Protein AF-A0A9X1LRB8-F1 (afdb_monomer_lite)

InterPro domains:
  IPR032716 Biotin-dependent acetyl-/propionyl-coenzyme A carboxylase epsilon subunit [PF13822] (8-63)

Radius of gyration: 30.95 Å; chains: 1; bounding box: 52×34×82 Å

Foldseek 3Di:
DDCPPDDDDDDDPDDDDDPVRVVVVCVVVVVVVVVVVVVPDDPDPDQDPCNVPPDPDDDPDDPVDDPPPPDD

Structure (mmCIF, N/CA/C/O backbone):
data_AF-A0A9X1LRB8-F1
#
_entry.id   AF-A0A9X1LRB8-F1
#
loop_
_atom_site.group_PDB
_atom_site.id
_atom_site.type_symbol
_atom_site.label_atom_id
_atom_site.label_alt_id
_atom_site.label_comp_id
_atom_site.label_asym_id
_atom_site.label_entity_id
_atom_site.label_seq_id
_atom_site.pdbx_PDB_ins_code
_atom_site.Cartn_x
_atom_site.Cartn_y
_atom_site.Cartn_z
_atom_site.occupancy
_atom_site.B_iso_or_equiv
_atom_site.auth_seq_id
_atom_site.auth_comp_id
_atom_site.auth_asym_id
_atom_site.auth_atom_id
_atom_site.pdbx_PDB_model_num
ATOM 1 N N . MET A 1 1 ? -2.070 8.873 -14.581 1.00 43.09 1 MET A N 1
ATOM 2 C CA . MET A 1 1 ? -2.790 7.930 -13.708 1.00 43.09 1 MET A CA 1
ATOM 3 C C . MET A 1 1 ? -2.191 8.109 -12.327 1.00 43.09 1 MET A C 1
ATOM 5 O O . MET A 1 1 ? -1.186 7.487 -12.024 1.00 43.09 1 MET A O 1
ATOM 9 N N . THR A 1 2 ? -2.661 9.119 -11.598 1.00 46.91 2 THR A N 1
ATOM 10 C CA . THR A 1 2 ? -2.244 9.384 -10.217 1.00 46.91 2 THR A CA 1
ATOM 11 C C . THR A 1 2 ? -2.798 8.262 -9.358 1.00 46.91 2 THR A C 1
ATOM 13 O O . THR A 1 2 ? -4.003 8.028 -9.383 1.00 46.91 2 THR A O 1
ATOM 16 N N . ASP A 1 3 ? -1.911 7.535 -8.690 1.00 54.72 3 ASP A N 1
ATOM 17 C CA . ASP A 1 3 ? -2.283 6.525 -7.709 1.00 54.72 3 ASP A CA 1
ATOM 18 C C . ASP A 1 3 ? -2.828 7.284 -6.494 1.00 54.72 3 ASP A C 1
ATOM 20 O O . ASP A 1 3 ? -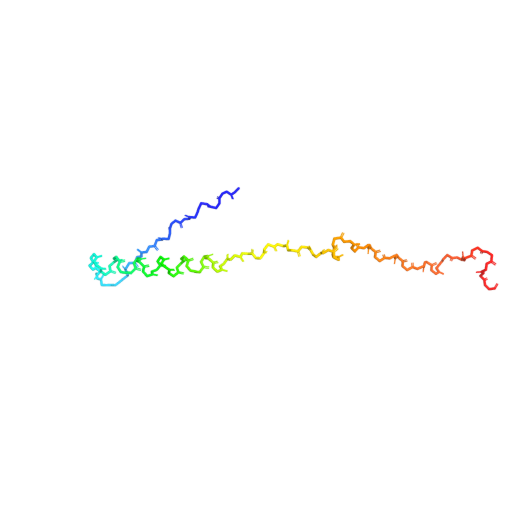2.082 7.835 -5.686 1.00 54.72 3 ASP A O 1
ATOM 24 N N . GLU A 1 4 ? -4.142 7.479 -6.462 1.00 56.16 4 GLU A N 1
ATOM 25 C CA . GLU A 1 4 ? -4.827 8.047 -5.311 1.00 56.16 4 GLU A CA 1
ATOM 26 C C . GLU A 1 4 ? -4.819 6.939 -4.257 1.00 56.16 4 GLU A C 1
ATOM 28 O O . GLU A 1 4 ? -5.665 6.047 -4.278 1.00 56.16 4 GLU A O 1
ATOM 33 N N . HIS A 1 5 ? -3.773 6.912 -3.425 1.00 59.06 5 HIS A N 1
ATOM 34 C CA . HIS A 1 5 ? -3.616 5.909 -2.378 1.00 59.06 5 HIS A CA 1
ATOM 35 C C . HIS A 1 5 ? -4.847 5.958 -1.470 1.00 59.06 5 HIS A C 1
ATOM 37 O O . HIS A 1 5 ? -4.962 6.835 -0.611 1.00 59.06 5 HIS A O 1
ATOM 43 N N . ALA A 1 6 ? -5.788 5.037 -1.691 1.00 65.56 6 ALA A N 1
ATOM 44 C CA . ALA A 1 6 ? -6.948 4.870 -0.838 1.00 65.56 6 ALA A CA 1
ATOM 45 C C . ALA A 1 6 ? -6.436 4.715 0.596 1.00 65.56 6 ALA A C 1
ATOM 47 O O . ALA A 1 6 ? -5.648 3.810 0.878 1.00 65.56 6 ALA A O 1
ATOM 48 N N . SER A 1 7 ? -6.816 5.641 1.479 1.00 67.81 7 SER A N 1
ATOM 49 C CA . SER A 1 7 ? -6.397 5.561 2.875 1.00 67.81 7 SER A CA 1
ATOM 50 C C . SER A 1 7 ? -6.871 4.222 3.451 1.00 67.81 7 SER A C 1
ATOM 52 O O . SER A 1 7 ? -8.029 3.856 3.234 1.00 67.81 7 SER A O 1
ATOM 54 N N . PRO A 1 8 ? -5.994 3.463 4.128 1.00 73.56 8 PRO A N 1
ATOM 55 C CA . PRO A 1 8 ? -6.350 2.146 4.633 1.00 73.56 8 PRO A CA 1
ATOM 56 C C . PRO A 1 8 ? -7.477 2.253 5.671 1.00 73.56 8 PRO A C 1
ATOM 58 O O . PRO A 1 8 ? -7.374 3.024 6.624 1.00 73.56 8 PRO A O 1
ATOM 61 N N . ASP A 1 9 ? -8.549 1.476 5.481 1.00 84.88 9 ASP A N 1
ATOM 62 C CA . ASP A 1 9 ? -9.659 1.362 6.436 1.00 84.88 9 ASP A CA 1
ATOM 63 C C . ASP A 1 9 ? -9.337 0.317 7.514 1.00 84.88 9 ASP A C 1
ATOM 65 O O . ASP A 1 9 ? -8.821 -0.766 7.217 1.00 84.88 9 ASP A O 1
ATOM 69 N N . LEU A 1 10 ? -9.645 0.632 8.773 1.00 84.50 10 LEU A N 1
ATOM 70 C CA . LEU A 1 10 ? -9.289 -0.188 9.931 1.00 84.50 10 LEU A CA 1
ATOM 71 C C . LEU A 1 10 ? -10.526 -0.402 10.807 1.00 84.50 10 LEU A C 1
ATOM 73 O O . LEU A 1 10 ? -11.080 0.533 11.381 1.00 84.50 10 LEU A O 1
ATOM 77 N N . ARG A 1 11 ? -10.964 -1.663 10.923 1.00 90.94 11 ARG A N 1
ATOM 78 C CA . ARG A 1 11 ? -12.201 -2.037 11.624 1.00 90.94 11 ARG A CA 1
ATOM 79 C C . ARG A 1 11 ? -11.951 -3.046 12.739 1.00 90.94 11 ARG A C 1
ATOM 81 O O . ARG A 1 11 ? -11.450 -4.143 12.497 1.00 90.94 11 ARG A O 1
ATOM 88 N N . ILE A 1 12 ? -12.408 -2.719 13.947 1.00 91.00 12 ILE A N 1
ATOM 89 C CA . ILE A 1 12 ? -12.412 -3.638 15.092 1.00 91.00 12 ILE A CA 1
ATOM 90 C C . ILE A 1 12 ? -13.613 -4.582 14.963 1.00 91.00 12 ILE A C 1
ATOM 92 O O . ILE A 1 12 ? -14.765 -4.156 14.979 1.00 91.00 12 ILE A O 1
ATOM 96 N N . VAL A 1 13 ? -13.351 -5.881 14.810 1.00 94.75 13 VAL A N 1
ATOM 97 C CA . VAL A 1 13 ? -14.395 -6.903 14.585 1.00 94.75 13 VAL A CA 1
ATOM 98 C C . VAL A 1 13 ? -14.917 -7.548 15.872 1.00 94.75 13 VAL A C 1
ATOM 100 O O . VAL A 1 13 ? -15.947 -8.219 15.850 1.00 94.75 13 VAL A O 1
ATOM 103 N N . ARG A 1 14 ? -14.206 -7.380 16.992 1.00 93.62 14 ARG A N 1
ATOM 104 C CA . ARG A 1 14 ? -14.561 -7.938 18.302 1.00 93.62 14 ARG A CA 1
ATOM 105 C C . ARG A 1 14 ? -13.991 -7.063 19.418 1.00 93.62 14 ARG A C 1
ATOM 107 O O . ARG A 1 14 ? -12.842 -6.648 19.329 1.00 93.62 14 ARG A O 1
ATOM 114 N N . GLY A 1 15 ? -14.764 -6.895 20.493 1.00 93.31 15 GLY A N 1
ATOM 115 C CA . GLY A 1 15 ? -14.382 -6.069 21.640 1.00 93.31 15 GLY A CA 1
ATOM 116 C C . GLY A 1 15 ? -14.526 -4.574 21.355 1.00 93.31 15 GLY A C 1
ATOM 117 O O . GLY A 1 15 ? -15.043 -4.180 20.311 1.00 93.31 15 GLY A O 1
ATOM 118 N N . SER A 1 16 ? -14.074 -3.755 22.299 1.00 91.50 16 SER A N 1
ATOM 119 C CA . SER A 1 16 ? -13.972 -2.301 22.166 1.00 91.50 16 SER A CA 1
ATOM 120 C C . SER A 1 16 ? -12.559 -1.883 22.548 1.00 91.50 16 SER A C 1
ATOM 122 O O . SER A 1 16 ? -12.078 -2.328 23.588 1.00 91.50 16 SER A O 1
ATOM 124 N N . ALA A 1 17 ? -11.924 -1.042 21.736 1.00 91.25 17 ALA A N 1
ATOM 125 C CA . ALA A 1 17 ? -10.685 -0.375 22.117 1.00 91.25 17 ALA A CA 1
ATOM 126 C C . ALA A 1 17 ? -11.020 0.968 22.761 1.00 91.25 17 ALA A C 1
ATOM 128 O O . ALA A 1 17 ? -11.924 1.669 22.296 1.00 91.25 17 ALA A O 1
ATOM 129 N N . ASN A 1 18 ? -10.296 1.320 23.817 1.00 96.25 18 ASN A N 1
ATOM 130 C CA . ASN A 1 18 ? -10.311 2.690 24.315 1.00 96.25 18 ASN A CA 1
ATOM 131 C C . ASN A 1 18 ? -9.439 3.605 23.426 1.00 96.25 18 ASN A C 1
ATOM 133 O O . ASN A 1 18 ? -8.771 3.148 22.495 1.00 96.25 18 ASN A O 1
ATOM 137 N N . GLU A 1 19 ? -9.466 4.912 23.691 1.00 95.94 19 GLU A N 1
ATOM 138 C CA . GLU A 1 19 ? -8.733 5.905 22.892 1.00 95.94 19 GLU A CA 1
ATOM 139 C C . GLU A 1 19 ? -7.212 5.693 22.927 1.00 95.94 19 GLU A C 1
ATOM 141 O O . GLU A 1 19 ? -6.546 5.841 21.902 1.00 95.94 19 GLU A O 1
ATOM 146 N N . GLU A 1 20 ? -6.662 5.298 24.078 1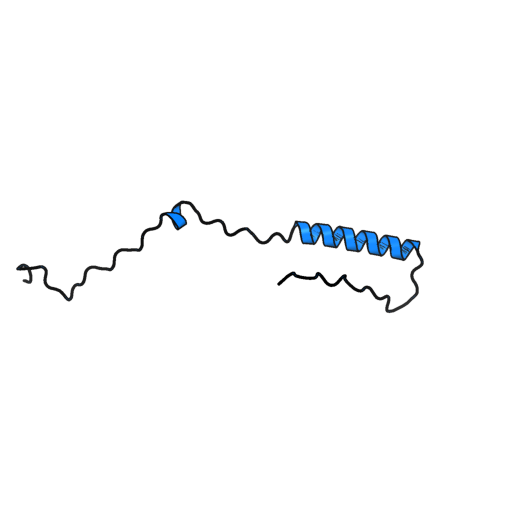.00 97.56 20 GLU A N 1
ATOM 147 C CA . GLU A 1 20 ? -5.224 5.065 24.252 1.00 97.56 20 GLU A CA 1
ATOM 148 C C . GLU A 1 20 ? -4.755 3.834 23.469 1.00 97.56 20 GLU A C 1
ATOM 150 O O . GLU A 1 20 ? -3.747 3.877 22.765 1.00 97.56 20 GLU A O 1
ATOM 155 N N . GLU A 1 21 ? -5.514 2.743 23.541 1.00 95.94 21 GLU A N 1
ATOM 156 C CA . GLU A 1 21 ? -5.255 1.508 22.801 1.00 95.94 21 GLU A CA 1
ATOM 157 C C . GLU A 1 21 ? -5.358 1.733 21.292 1.00 95.94 21 GLU A C 1
ATOM 159 O O . GLU A 1 21 ? -4.532 1.225 20.530 1.00 95.94 21 GLU A O 1
ATOM 164 N N . LEU A 1 22 ? -6.343 2.523 20.849 1.00 94.25 22 LEU A N 1
ATOM 165 C CA . LEU A 1 22 ? -6.499 2.872 19.442 1.00 94.25 22 LEU A CA 1
ATOM 166 C C . LEU A 1 22 ? -5.322 3.724 18.948 1.00 94.25 22 LEU A C 1
ATOM 168 O O . LEU A 1 22 ? -4.783 3.455 17.874 1.00 94.25 22 LEU A O 1
ATOM 172 N N . ALA A 1 23 ? -4.883 4.704 19.741 1.00 94.69 23 ALA A N 1
ATOM 173 C CA . ALA A 1 23 ? -3.711 5.515 19.425 1.00 94.69 23 ALA A CA 1
ATOM 174 C C . ALA A 1 23 ? -2.437 4.660 19.344 1.00 94.69 23 ALA A C 1
ATOM 176 O O . ALA A 1 23 ? -1.666 4.792 18.392 1.00 94.69 23 ALA A O 1
ATOM 177 N N . ALA A 1 24 ? -2.243 3.740 20.294 1.00 96.25 24 ALA A N 1
ATOM 178 C CA . ALA A 1 24 ? -1.114 2.816 20.290 1.00 96.25 24 ALA A CA 1
ATOM 179 C C . ALA A 1 24 ? -1.121 1.912 19.047 1.00 96.25 24 ALA A C 1
ATOM 181 O O . ALA A 1 24 ? -0.088 1.746 18.397 1.00 96.25 24 ALA A O 1
ATOM 182 N N . LEU A 1 25 ? -2.287 1.374 18.673 1.00 92.94 25 LEU A N 1
ATOM 183 C CA . LEU A 1 25 ? -2.441 0.552 17.475 1.00 92.94 25 LEU A CA 1
ATOM 184 C C . LEU A 1 25 ? -2.090 1.335 16.204 1.00 92.94 25 LEU A C 1
ATOM 186 O O . LEU A 1 25 ? -1.302 0.853 15.391 1.00 92.94 25 LEU A O 1
ATOM 190 N N . ILE A 1 26 ? -2.647 2.539 16.041 1.00 92.25 26 ILE A N 1
ATOM 191 C CA . ILE A 1 26 ? -2.386 3.390 14.872 1.00 92.25 26 ILE A CA 1
ATOM 192 C C . ILE A 1 26 ? -0.899 3.739 14.786 1.00 92.25 26 ILE A C 1
ATOM 194 O O . ILE A 1 26 ? -0.331 3.663 13.698 1.00 92.25 26 ILE A O 1
ATOM 198 N N . ALA A 1 27 ? -0.257 4.071 15.910 1.00 95.38 27 ALA A N 1
ATOM 199 C CA . ALA A 1 27 ? 1.162 4.412 15.943 1.00 95.38 27 ALA A CA 1
ATOM 200 C C . ALA A 1 27 ? 2.040 3.245 15.470 1.00 95.38 27 ALA A C 1
ATOM 202 O O . ALA A 1 27 ? 2.908 3.433 14.620 1.00 95.38 27 ALA A O 1
ATOM 203 N N . VAL A 1 28 ? 1.783 2.033 15.972 1.00 95.75 28 VAL A N 1
ATOM 204 C CA . VAL A 1 28 ? 2.545 0.837 15.587 1.00 95.75 28 VAL A CA 1
ATOM 205 C C . VAL A 1 28 ? 2.326 0.497 14.115 1.00 95.75 28 VAL A C 1
ATOM 207 O O . VAL A 1 28 ? 3.296 0.286 13.391 1.00 95.75 28 VAL A O 1
ATOM 210 N N . VAL A 1 29 ? 1.072 0.470 13.653 1.00 93.38 29 VAL A N 1
ATOM 211 C CA . VAL A 1 29 ? 0.759 0.142 12.253 1.00 93.38 29 VAL A CA 1
ATOM 212 C C . VAL A 1 29 ? 1.384 1.169 11.308 1.00 93.38 29 VAL A C 1
ATOM 214 O O . VAL A 1 29 ? 2.015 0.779 10.327 1.00 93.38 29 VAL A O 1
ATOM 217 N N . SER A 1 30 ? 1.286 2.460 11.634 1.00 90.62 30 SER A N 1
ATOM 218 C CA . SER A 1 30 ? 1.887 3.533 10.834 1.00 90.62 30 SER A CA 1
ATOM 219 C C . SER A 1 30 ? 3.411 3.405 10.760 1.00 90.62 30 SER A C 1
ATOM 221 O O . SER A 1 30 ? 3.951 3.403 9.659 1.00 90.62 30 SER A O 1
ATOM 223 N N . ASP A 1 31 ? 4.107 3.198 11.886 1.00 93.19 31 ASP A N 1
ATOM 224 C CA . ASP A 1 31 ? 5.571 3.006 11.899 1.00 93.19 31 ASP A CA 1
ATOM 225 C C . ASP A 1 31 ? 5.993 1.775 11.082 1.00 93.19 31 ASP A C 1
ATOM 227 O O . ASP A 1 31 ? 6.949 1.834 10.307 1.00 93.19 31 ASP A O 1
ATOM 231 N N . THR A 1 32 ? 5.262 0.659 11.190 1.00 90.50 32 THR A N 1
ATOM 232 C CA . THR A 1 32 ? 5.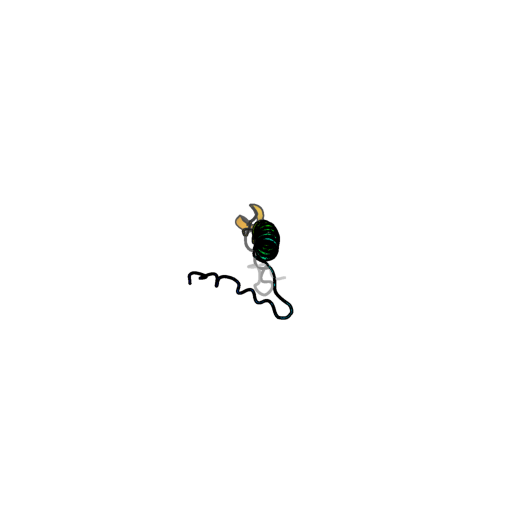561 -0.529 10.375 1.00 90.50 32 THR A CA 1
ATOM 233 C C . THR A 1 32 ? 5.343 -0.278 8.886 1.00 90.50 32 THR A C 1
ATOM 235 O O . THR A 1 32 ? 6.210 -0.627 8.086 1.00 90.50 32 THR A O 1
ATOM 238 N N . TYR A 1 33 ? 4.245 0.388 8.516 1.00 87.31 33 TYR A N 1
ATOM 239 C CA . TYR A 1 33 ? 3.948 0.734 7.131 1.00 87.31 33 TYR A CA 1
ATOM 240 C C . TYR A 1 33 ? 4.996 1.685 6.549 1.00 87.31 33 TYR A C 1
ATOM 242 O O . TYR A 1 33 ? 5.471 1.470 5.438 1.00 87.31 33 TYR A O 1
ATOM 250 N N . GLU A 1 34 ? 5.417 2.705 7.299 1.00 88.44 34 GLU A N 1
ATOM 251 C CA . GLU A 1 34 ? 6.469 3.632 6.874 1.00 88.44 34 GLU A CA 1
ATOM 252 C C . GLU A 1 34 ? 7.805 2.916 6.651 1.00 88.44 34 GLU A C 1
ATOM 254 O O . GLU A 1 34 ? 8.477 3.159 5.646 1.00 88.44 34 GLU A O 1
ATOM 259 N N . ARG A 1 35 ? 8.182 1.989 7.542 1.00 87.75 35 ARG A N 1
ATOM 260 C CA . ARG A 1 35 ? 9.397 1.174 7.379 1.00 87.75 35 ARG A CA 1
ATOM 261 C C . ARG A 1 35 ? 9.325 0.274 6.153 1.00 87.75 35 ARG A C 1
ATOM 263 O O . ARG A 1 35 ? 10.305 0.177 5.415 1.00 87.75 35 ARG A O 1
ATOM 270 N N . GLU A 1 36 ? 8.188 -0.378 5.929 1.00 82.44 36 GLU A N 1
ATOM 271 C CA . GLU A 1 36 ? 7.974 -1.216 4.749 1.00 82.44 36 GLU A CA 1
ATOM 272 C C . GLU A 1 36 ? 7.994 -0.389 3.464 1.00 82.44 36 GLU A C 1
ATOM 274 O O . GLU A 1 36 ? 8.695 -0.752 2.523 1.00 82.44 36 GLU A O 1
ATOM 279 N N . ALA A 1 37 ? 7.309 0.755 3.436 1.00 85.44 37 ALA A N 1
ATOM 280 C CA . ALA A 1 37 ? 7.301 1.668 2.298 1.00 85.44 37 ALA A CA 1
ATOM 281 C C . ALA A 1 37 ? 8.707 2.212 1.992 1.00 85.44 37 ALA A C 1
ATOM 283 O O . ALA A 1 37 ? 9.102 2.290 0.828 1.00 85.44 37 ALA A O 1
ATOM 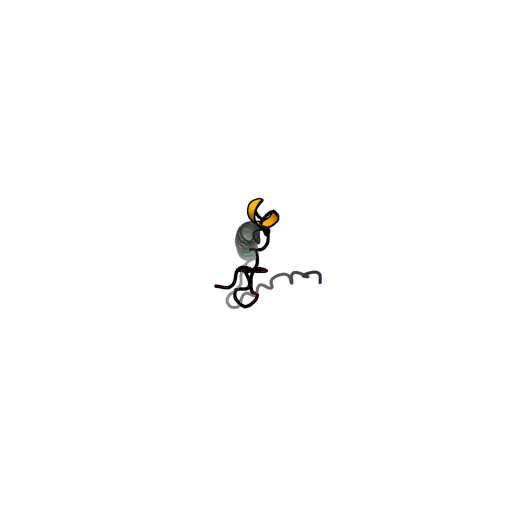284 N N . ALA A 1 38 ? 9.496 2.526 3.024 1.00 82.25 38 ALA A N 1
ATOM 285 C CA . ALA A 1 38 ? 10.887 2.946 2.871 1.00 82.25 38 ALA A CA 1
ATOM 286 C C . ALA A 1 38 ? 11.791 1.828 2.321 1.00 82.25 38 ALA A C 1
ATOM 288 O O . ALA A 1 38 ? 12.759 2.114 1.615 1.00 82.25 38 ALA A O 1
ATOM 289 N N . ALA A 1 39 ? 11.491 0.562 2.624 1.00 75.38 39 ALA A N 1
ATOM 290 C CA . ALA A 1 39 ? 12.201 -0.592 2.075 1.00 75.38 39 ALA A CA 1
ATOM 291 C C . ALA A 1 39 ? 11.715 -0.969 0.663 1.00 75.38 39 ALA A C 1
ATOM 293 O O . ALA A 1 39 ? 12.498 -1.457 -0.155 1.00 75.38 39 ALA A O 1
ATOM 294 N N . ALA A 1 40 ? 10.443 -0.717 0.355 1.00 70.31 40 ALA A N 1
ATOM 295 C CA . ALA A 1 40 ? 9.787 -1.002 -0.916 1.00 70.31 40 ALA A CA 1
ATOM 296 C C . ALA A 1 40 ? 10.152 0.022 -2.007 1.00 70.31 40 ALA A C 1
ATOM 298 O O . ALA A 1 40 ? 9.297 0.568 -2.702 1.00 70.31 40 ALA A O 1
ATOM 299 N N . VAL A 1 41 ? 11.446 0.272 -2.203 1.00 71.12 41 VAL A N 1
ATOM 300 C CA . VAL A 1 41 ? 11.927 1.083 -3.321 1.00 71.12 41 VAL A CA 1
ATOM 301 C C . VAL A 1 41 ? 12.157 0.160 -4.510 1.00 71.12 41 VAL A C 1
ATOM 303 O O . VAL A 1 41 ? 13.074 -0.664 -4.509 1.00 71.12 41 VAL A O 1
ATOM 306 N N . ALA A 1 42 ? 11.338 0.305 -5.554 1.00 71.75 42 ALA A N 1
ATOM 307 C CA . ALA A 1 42 ? 11.613 -0.340 -6.831 1.00 71.75 42 ALA A CA 1
ATOM 308 C C . ALA A 1 42 ? 13.023 0.056 -7.289 1.00 71.75 42 ALA A C 1
ATOM 310 O O . ALA A 1 42 ? 13.332 1.244 -7.426 1.00 71.75 42 ALA A O 1
ATOM 311 N N . ALA A 1 43 ? 13.894 -0.933 -7.512 1.00 74.88 43 ALA A N 1
ATOM 312 C CA . ALA A 1 43 ? 15.239 -0.659 -7.991 1.00 74.88 43 ALA A CA 1
ATOM 313 C C . ALA A 1 43 ? 15.140 0.136 -9.296 1.00 74.88 43 ALA A C 1
ATOM 315 O O . ALA A 1 43 ? 14.560 -0.333 -10.279 1.00 74.88 43 ALA A O 1
ATOM 316 N N . THR A 1 44 ? 15.699 1.350 -9.313 1.00 78.50 44 THR A N 1
ATOM 317 C CA . THR A 1 44 ? 15.770 2.128 -10.549 1.00 78.50 44 THR A CA 1
ATOM 318 C C . THR A 1 44 ? 16.487 1.273 -11.594 1.00 78.50 44 THR A C 1
ATOM 320 O O . THR A 1 44 ? 17.562 0.749 -11.287 1.00 78.50 44 THR A O 1
ATOM 323 N N . PRO A 1 45 ? 15.953 1.121 -12.819 1.00 78.88 45 PRO A N 1
ATOM 324 C CA . PRO A 1 45 ? 16.639 0.381 -13.867 1.00 78.88 45 PRO A CA 1
ATOM 325 C C . PRO A 1 45 ? 18.017 1.007 -14.125 1.00 78.88 45 PRO A C 1
ATOM 327 O O . PRO A 1 45 ? 18.134 2.083 -14.715 1.00 78.88 45 PRO A O 1
ATOM 330 N N . ARG A 1 46 ? 19.088 0.359 -13.653 1.00 85.50 46 ARG A N 1
ATOM 331 C CA . ARG A 1 46 ? 20.466 0.804 -13.888 1.00 85.50 46 ARG A CA 1
ATOM 332 C C . ARG A 1 46 ? 20.985 0.098 -15.127 1.00 85.50 46 ARG A C 1
ATOM 334 O O . ARG A 1 46 ? 21.300 -1.086 -15.088 1.00 85.50 46 ARG A O 1
ATOM 341 N N . ILE A 1 47 ? 21.096 0.837 -16.226 1.00 88.19 47 ILE A N 1
ATOM 342 C CA . ILE A 1 47 ? 21.778 0.347 -17.424 1.00 88.19 47 ILE A CA 1
ATOM 343 C C . ILE A 1 47 ? 23.282 0.515 -17.200 1.00 88.19 47 ILE A C 1
ATOM 345 O O . ILE A 1 47 ? 23.762 1.630 -16.977 1.00 88.19 47 ILE A O 1
ATOM 349 N N . SER A 1 48 ? 24.031 -0.584 -17.248 1.00 90.12 48 SER A N 1
ATOM 350 C CA . SER A 1 48 ? 25.491 -0.538 -17.148 1.00 90.12 48 SER A CA 1
ATOM 351 C C . SER A 1 48 ? 26.114 0.205 -18.337 1.00 90.12 48 SER A C 1
ATOM 353 O O . SER A 1 48 ? 25.547 0.264 -19.432 1.00 90.12 48 SER A O 1
ATOM 355 N N . ALA A 1 49 ? 27.321 0.747 -18.148 1.00 90.69 49 ALA A N 1
ATOM 356 C CA . ALA A 1 49 ? 28.082 1.347 -19.246 1.00 90.69 49 ALA A CA 1
ATOM 357 C C . ALA A 1 49 ? 28.296 0.350 -20.403 1.00 90.69 49 ALA A C 1
ATOM 359 O O . ALA A 1 49 ? 28.243 0.734 -21.570 1.00 90.69 49 ALA A O 1
ATOM 360 N N . TRP A 1 50 ? 28.453 -0.938 -20.084 1.00 86.12 50 TRP A N 1
ATOM 361 C CA . TRP A 1 50 ? 28.570 -2.011 -21.068 1.00 86.12 50 TRP A CA 1
ATOM 362 C C . TRP A 1 50 ? 27.263 -2.234 -21.838 1.00 86.12 50 TRP A C 1
ATOM 364 O O . TRP A 1 50 ? 27.282 -2.191 -23.060 1.00 86.12 50 TRP A O 1
ATOM 374 N N . GLN A 1 51 ? 26.114 -2.351 -21.160 1.00 89.88 51 GLN A N 1
ATOM 375 C CA . GLN A 1 51 ? 24.807 -2.470 -21.829 1.00 89.88 51 GLN A CA 1
ATOM 376 C C . GLN A 1 51 ? 24.497 -1.265 -22.730 1.00 89.88 51 GLN A C 1
ATOM 378 O O . GLN A 1 51 ? 23.945 -1.444 -23.810 1.00 89.88 51 GLN A O 1
ATOM 383 N N . ARG A 1 52 ? 24.878 -0.041 -22.329 1.00 89.12 52 ARG A N 1
ATOM 384 C CA . ARG A 1 52 ? 24.717 1.162 -23.171 1.00 89.12 52 ARG A CA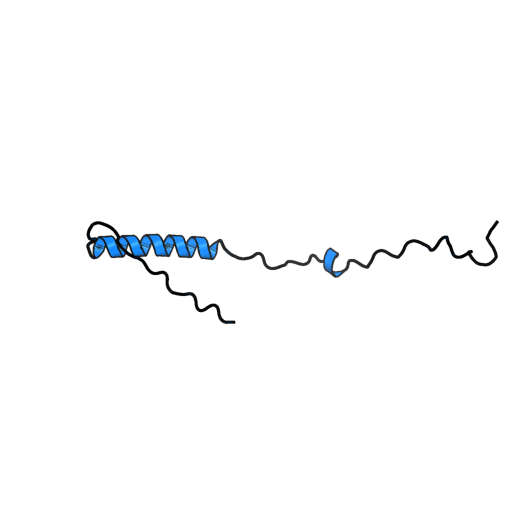 1
ATOM 385 C C . ARG A 1 52 ? 25.581 1.145 -24.429 1.00 89.12 52 ARG A C 1
ATOM 387 O O . ARG A 1 52 ? 25.208 1.754 -25.425 1.00 89.12 52 ARG A O 1
ATOM 394 N N . THR A 1 53 ? 26.754 0.521 -24.366 1.00 90.62 53 THR A N 1
ATOM 395 C CA . THR A 1 53 ? 27.749 0.549 -25.449 1.00 90.62 53 THR A CA 1
ATOM 396 C C . THR A 1 53 ? 27.809 -0.754 -26.242 1.00 90.62 53 THR A C 1
ATOM 398 O O . THR A 1 53 ? 28.511 -0.819 -27.256 1.00 90.62 53 THR A O 1
ATOM 401 N N . GLN A 1 54 ? 27.064 -1.779 -25.819 1.00 90.00 54 GLN A N 1
ATOM 402 C CA . GLN A 1 54 ? 27.002 -3.070 -26.480 1.00 90.00 54 GLN A CA 1
ATOM 403 C C . GLN A 1 54 ? 26.499 -2.885 -27.911 1.00 90.00 54 GLN A C 1
ATOM 405 O O . GLN A 1 54 ? 25.368 -2.476 -28.165 1.00 90.00 54 GLN A O 1
ATOM 410 N N . ARG A 1 55 ? 27.368 -3.197 -28.871 1.00 85.38 55 ARG A N 1
ATOM 411 C CA . ARG A 1 55 ? 27.003 -3.216 -30.286 1.00 85.38 55 ARG A CA 1
ATOM 412 C C . ARG A 1 55 ? 26.312 -4.540 -30.614 1.00 85.38 55 ARG A C 1
ATOM 414 O O . ARG A 1 55 ? 26.662 -5.560 -30.014 1.00 85.38 55 ARG A O 1
ATOM 421 N N . PRO A 1 56 ? 25.369 -4.552 -31.571 1.00 83.50 56 PRO A N 1
ATOM 422 C CA . PRO A 1 56 ? 24.773 -5.797 -32.031 1.00 83.50 56 PRO A CA 1
ATOM 423 C C . PRO A 1 56 ? 25.874 -6.750 -32.502 1.00 83.50 56 PRO A C 1
ATOM 425 O O . PRO A 1 56 ? 26.829 -6.331 -33.170 1.00 83.50 56 PRO A O 1
ATOM 428 N N . MET A 1 57 ? 25.742 -8.030 -32.147 1.00 81.31 57 MET A N 1
ATOM 429 C CA . MET A 1 57 ? 26.594 -9.067 -32.719 1.00 81.31 57 MET A CA 1
ATOM 430 C C . MET A 1 57 ? 26.459 -8.998 -34.237 1.00 81.31 57 MET A C 1
ATOM 432 O O . MET A 1 57 ? 25.353 -8.888 -34.772 1.00 81.31 57 MET A O 1
ATOM 436 N N . ARG A 1 58 ? 27.594 -9.006 -34.940 1.00 81.94 58 ARG A N 1
ATOM 437 C CA . ARG A 1 58 ? 27.562 -9.032 -36.400 1.00 81.94 58 ARG A CA 1
ATOM 438 C C . ARG A 1 58 ? 26.846 -10.303 -36.840 1.00 81.94 58 ARG A C 1
ATOM 440 O O . ARG A 1 58 ? 27.059 -11.362 -36.252 1.00 81.94 58 ARG A O 1
ATOM 447 N N . ALA A 1 59 ? 26.013 -10.184 -37.870 1.00 83.44 59 ALA A N 1
ATOM 448 C CA . ALA A 1 59 ? 25.410 -11.352 -38.486 1.00 83.44 59 ALA A CA 1
ATOM 449 C C . ALA A 1 59 ? 26.526 -12.325 -38.916 1.00 83.44 59 ALA A C 1
ATOM 451 O O . ALA A 1 59 ? 27.562 -11.866 -39.417 1.00 83.44 59 ALA A O 1
ATOM 452 N N . PRO A 1 60 ? 26.349 -13.641 -38.707 1.00 80.06 60 PRO A N 1
ATOM 453 C CA . PRO A 1 60 ? 27.297 -14.623 -39.207 1.00 80.06 60 PRO A CA 1
ATOM 454 C C . PRO A 1 60 ? 27.463 -14.459 -40.721 1.00 80.06 60 PRO A C 1
ATOM 456 O O . PRO A 1 60 ? 26.525 -14.088 -41.431 1.00 80.06 60 PRO A O 1
ATOM 459 N N . LEU A 1 61 ? 28.676 -14.722 -41.212 1.00 76.50 61 LEU A N 1
ATOM 460 C CA . LEU A 1 61 ? 28.981 -14.632 -42.635 1.00 76.50 61 LEU A CA 1
ATOM 461 C C . LEU A 1 61 ? 28.048 -15.561 -43.423 1.00 76.50 61 LEU A C 1
ATOM 463 O O . LEU A 1 61 ? 27.959 -16.756 -43.129 1.00 76.50 61 LEU A O 1
ATOM 467 N N . ARG A 1 62 ? 27.370 -15.008 -44.432 1.00 78.00 62 ARG A N 1
ATOM 468 C CA . ARG A 1 62 ? 26.527 -15.764 -45.361 1.00 78.00 62 ARG A CA 1
ATOM 469 C C . ARG A 1 62 ? 27.386 -16.730 -46.173 1.00 78.00 62 ARG A C 1
ATOM 471 O O . ARG A 1 62 ? 28.106 -16.315 -47.073 1.00 78.00 62 ARG A O 1
ATOM 478 N N . ARG A 1 63 ? 27.328 -18.016 -45.816 1.00 77.88 63 ARG A N 1
ATOM 479 C CA . ARG A 1 63 ? 28.042 -19.112 -46.502 1.00 77.88 63 ARG A CA 1
ATOM 480 C C . ARG A 1 63 ? 27.388 -19.518 -47.821 1.00 77.88 63 ARG A C 1
ATOM 482 O O . ARG A 1 63 ? 27.985 -20.245 -48.601 1.00 77.88 63 ARG A O 1
ATOM 489 N N . ASP A 1 64 ? 26.164 -19.061 -48.044 1.00 81.75 64 ASP A N 1
ATOM 490 C CA . ASP A 1 64 ? 25.381 -19.271 -49.255 1.00 81.75 64 ASP A CA 1
ATOM 491 C C . ASP A 1 64 ? 25.731 -18.278 -50.377 1.00 81.75 64 ASP A C 1
ATOM 493 O O . ASP A 1 64 ? 25.226 -18.410 -51.489 1.00 81.75 64 ASP A O 1
ATOM 497 N N . ILE A 1 65 ? 26.612 -17.305 -50.110 1.00 79.38 65 ILE A N 1
ATOM 498 C CA . ILE A 1 65 ? 27.147 -16.383 -51.115 1.00 79.38 65 ILE A CA 1
ATOM 499 C C . ILE A 1 65 ? 28.620 -16.743 -51.376 1.00 79.38 65 ILE A C 1
ATOM 501 O O . ILE A 1 65 ? 29.425 -16.691 -50.443 1.00 79.38 65 ILE A O 1
ATOM 505 N N . PRO A 1 66 ? 29.009 -17.077 -52.618 1.00 70.44 66 PRO A N 1
ATOM 506 C CA . PRO A 1 66 ? 30.406 -17.337 -52.950 1.00 70.44 66 PRO A CA 1
ATOM 507 C C . PRO A 1 66 ? 31.255 -16.065 -52.802 1.00 70.44 66 PRO A C 1
ATOM 509 O O . PRO A 1 66 ? 30.847 -14.970 -53.201 1.00 70.44 66 PRO A O 1
ATOM 512 N N . TRP A 1 67 ? 32.454 -16.197 -52.225 1.00 73.75 67 TRP A N 1
ATOM 513 C CA . TRP A 1 67 ? 33.371 -15.071 -52.033 1.00 73.75 67 TRP A CA 1
ATOM 514 C C . TRP A 1 67 ? 34.113 -14.753 -53.335 1.00 73.75 67 TRP A C 1
ATOM 516 O O . TRP A 1 67 ? 35.232 -15.211 -53.580 1.00 73.75 67 TRP A O 1
ATOM 526 N N . GLY A 1 68 ? 33.476 -13.961 -54.198 1.00 74.38 68 GLY A N 1
ATOM 527 C CA . GLY A 1 68 ? 34.050 -13.570 -55.484 1.00 74.38 68 GLY A CA 1
ATOM 528 C C . GLY A 1 68 ? 34.503 -14.788 -56.297 1.00 74.38 68 GLY A C 1
ATOM 529 O O . GLY A 1 68 ? 33.767 -15.757 -56.434 1.00 74.38 68 GLY A O 1
ATOM 530 N N . ARG A 1 69 ? 35.732 -14.750 -56.821 1.00 68.75 69 ARG A N 1
ATOM 531 C CA . ARG A 1 69 ? 36.308 -15.830 -57.645 1.00 68.75 69 ARG A CA 1
ATOM 532 C C . ARG A 1 69 ? 36.830 -17.044 -56.862 1.00 68.75 69 ARG A C 1
ATOM 534 O O . 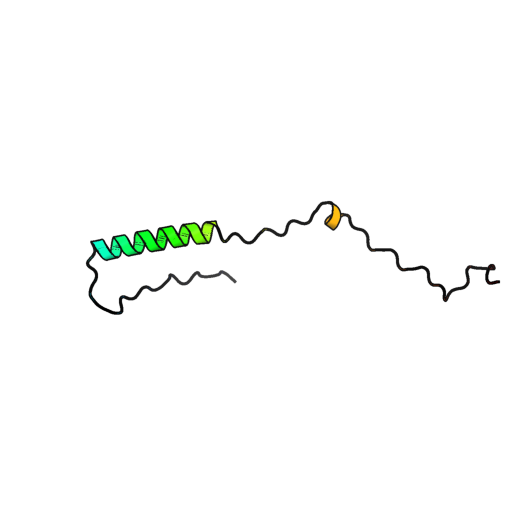ARG A 1 69 ? 37.440 -17.914 -57.468 1.00 68.75 69 ARG A O 1
ATOM 541 N N . PHE A 1 70 ? 36.692 -17.065 -55.538 1.00 63.91 70 PHE A N 1
ATOM 542 C CA . PHE A 1 70 ? 37.206 -18.142 -54.694 1.00 63.91 70 PHE A CA 1
ATOM 543 C C . PHE A 1 70 ? 36.036 -18.966 -54.160 1.00 63.91 70 PHE A C 1
ATOM 545 O O . PHE A 1 70 ? 35.535 -18.746 -53.058 1.00 63.91 70 PHE A O 1
ATOM 552 N N . SER A 1 71 ? 35.594 -19.914 -54.979 1.00 64.81 71 SER A N 1
ATOM 553 C CA . SER A 1 71 ? 34.655 -20.966 -54.606 1.00 64.81 71 SER A CA 1
ATOM 554 C C . SER A 1 71 ? 35.148 -22.272 -55.228 1.00 64.81 71 SER A C 1
ATOM 556 O O . SER A 1 71 ? 34.709 -22.631 -56.317 1.00 64.81 71 SER A O 1
ATOM 558 N N . GLY A 1 72 ? 36.081 -22.938 -54.540 1.00 60.06 72 GLY A N 1
ATOM 559 C CA . GLY A 1 72 ? 36.767 -24.135 -55.044 1.00 60.06 72 GLY A CA 1
ATOM 560 C C . GLY A 1 72 ? 37.999 -23.805 -55.867 1.00 60.06 72 GLY A C 1
ATOM 561 O O . GLY A 1 72 ? 37.853 -23.081 -56.874 1.00 60.06 72 GLY A O 1
#

pLDDT: mean 81.91, std 12.37, range [43.09, 97.56]

Sequence (72 aa):
MTDEHASPDLRIVRGSANEEELAALIAVVSDTYEREAAAAVAATPRISAWQRTQRPMRAPLRRDIPWGRFSG

Organism: NCBI:txid2830665

Secondary structure (DSSP, 8-state):
-----PPPP----SS---HHHHHHHHHHHHHHHHHHHHH--PPP----HHHHH-PPPPPPP-TTS-BTTB--